Protein AF-A0A819AJY4-F1 (afdb_monomer)

Solvent-accessible surface area (backbone atoms only — not comparable to full-atom values): 5032 Å² total; per-residue (Å²): 136,84,93,73,85,83,80,80,70,85,85,64,84,87,51,93,90,54,55,53,82,71,27,48,76,51,68,56,78,76,36,89,45,36,77,47,67,40,84,92,75,73,39,52,30,25,31,82,91,40,82,89,50,41,87,38,68,69,61,37,51,49,38,53,42,11,54,52,16,33,53,52,51,52,56,58,61,74,77,109

pLDDT: mean 88.34, std 11.84, range [50.09, 97.5]

Organism: NCBI:txid433720

Foldseek 3Di:
DDPDDDDCPPPDDDDPQAQDDPLLPDPLCPDPQFPDQDPVPRFTWGPPPPVVTDDDPVSRVSNVSNVRNNVRVVVVVVVD

Nearest PDB structures (foldseek):
  6i01-assembly1_A  TM=9.481E-01  e=1.264E-03  Homo sapiens
  6i02-assembly1_A  TM=9.500E-01  e=1.351E-03  Homo sapiens
  6i02-assembly1_B  TM=9.502E-01  e=3.005E-03  Homo sapiens
  4pw2-assembly1_A-2  TM=9.448E-01  e=3.434E-03  Danio rerio
  6hzz-assembly1_B  TM=9.439E-01  e=4.482E-03  Homo sapiens

Radius of gyration: 15.04 Å; Cα contacts (8 Å, |Δi|>4): 82; chains: 1; bounding box: 38×32×38 Å

Sequence (80 aa):
MSFSSIKLYLILKYNSRESYLNFAYFNVEQRNRVLYIDFLYDIPVSSQWRPHGHLYPIQIAQYGLSHWSRLEQNSKNQQN

Secondary structure (DSSP, 8-state):
----------SS---TTS--TTGGG--STTSTTEEEEETTTTEEEE-SS-TT-EE-HHHHHHHHHHHHHHHHHHHHHT--

Mean predicted aligned error: 5.73 Å

InterPro domains:
  IPR039721 D-glucuronyl C5-epimerase [PTHR13174] (13-76)

Structure (mmCIF, N/CA/C/O backbone):
data_AF-A0A819AJY4-F1
#
_entry.id   AF-A0A819AJY4-F1
#
loop_
_atom_site.group_PDB
_atom_site.id
_atom_site.type_symbol
_atom_site.label_atom_id
_atom_site.label_alt_id
_atom_site.label_comp_id
_atom_site.label_asym_id
_atom_site.label_entity_id
_atom_site.label_seq_id
_atom_site.pdbx_PDB_ins_code
_atom_site.Cartn_x
_atom_site.Cartn_y
_atom_site.Cartn_z
_atom_site.occupancy
_atom_site.B_iso_or_equiv
_atom_site.auth_seq_id
_atom_site.auth_comp_id
_atom_site.auth_asym_id
_atom_site.auth_atom_id
_atom_site.pdbx_PDB_model_num
ATOM 1 N N . MET A 1 1 ? 15.388 22.240 11.881 1.00 50.91 1 MET A N 1
ATOM 2 C CA . MET A 1 1 ? 14.117 22.013 11.154 1.00 50.91 1 MET A CA 1
ATOM 3 C C . MET A 1 1 ? 13.713 20.563 11.366 1.00 50.91 1 MET A C 1
ATOM 5 O O . MET A 1 1 ? 14.551 19.698 11.151 1.00 50.91 1 MET A O 1
ATOM 9 N N . SER A 1 2 ? 12.498 20.299 11.857 1.00 75.12 2 SER A N 1
ATOM 10 C CA . SER A 1 2 ? 11.958 18.932 11.945 1.00 75.12 2 SER A CA 1
ATOM 11 C C . SER A 1 2 ? 11.177 18.625 10.668 1.00 75.12 2 SER A C 1
ATOM 13 O O . SER A 1 2 ? 10.366 19.445 10.246 1.00 75.12 2 SER A O 1
ATOM 15 N N . PHE A 1 3 ? 11.429 17.468 10.055 1.00 79.25 3 PHE A N 1
ATOM 16 C CA . PHE A 1 3 ? 10.804 17.040 8.795 1.00 79.25 3 PHE A CA 1
ATOM 17 C C . PHE A 1 3 ? 9.646 16.052 9.003 1.00 79.25 3 PHE A C 1
ATOM 19 O O . PHE A 1 3 ? 9.117 15.500 8.041 1.00 79.25 3 PHE A O 1
ATOM 26 N N . SER A 1 4 ? 9.263 15.760 10.249 1.00 77.31 4 SER A N 1
ATOM 27 C CA . SER A 1 4 ? 8.226 14.769 10.547 1.00 77.31 4 SER A CA 1
ATOM 28 C C . SER A 1 4 ? 7.390 15.171 11.753 1.00 77.31 4 SER A C 1
ATOM 30 O O . SER A 1 4 ? 7.913 15.618 12.775 1.00 77.31 4 SER A O 1
ATOM 32 N N . SER A 1 5 ? 6.077 14.992 11.627 1.00 78.44 5 SER A N 1
ATOM 33 C CA . SER A 1 5 ? 5.124 15.215 12.710 1.00 78.44 5 SER A CA 1
ATOM 34 C C . SER A 1 5 ? 4.912 13.922 13.487 1.00 78.44 5 SER A C 1
ATOM 36 O O . SER A 1 5 ? 4.596 12.880 12.912 1.00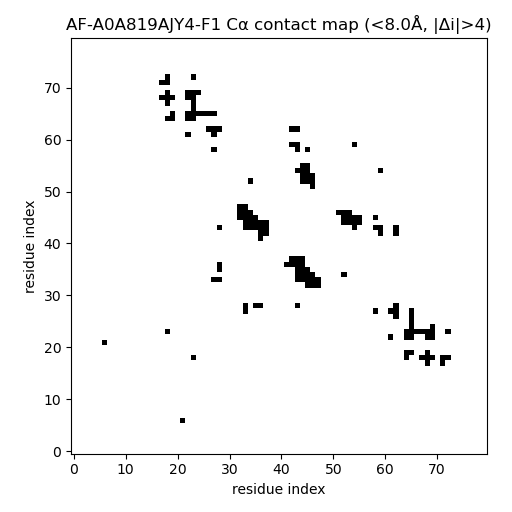 78.44 5 SER A O 1
ATOM 38 N N . ILE A 1 6 ? 5.054 13.994 14.808 1.00 79.25 6 ILE A N 1
ATOM 39 C CA . ILE A 1 6 ? 4.669 12.899 15.695 1.00 79.25 6 ILE A CA 1
ATOM 40 C C . ILE A 1 6 ? 3.159 12.978 15.878 1.00 79.25 6 ILE A C 1
ATOM 42 O O . ILE A 1 6 ? 2.638 13.978 16.369 1.00 79.25 6 ILE A O 1
ATOM 46 N N . LYS A 1 7 ? 2.450 11.909 15.518 1.00 69.19 7 LYS A N 1
ATOM 47 C CA . LYS A 1 7 ? 1.063 11.740 15.944 1.00 69.19 7 LYS A CA 1
ATOM 48 C C . LYS A 1 7 ? 1.092 11.064 17.309 1.00 69.19 7 LYS A C 1
ATOM 50 O O . LYS A 1 7 ? 1.388 9.876 17.408 1.00 69.19 7 LYS A O 1
ATOM 55 N N . LEU A 1 8 ? 0.872 11.850 18.362 1.00 62.25 8 LEU A N 1
ATOM 56 C CA . LEU A 1 8 ? 0.755 11.336 19.721 1.00 62.25 8 LEU A CA 1
ATOM 57 C C . LEU A 1 8 ? -0.484 10.431 19.801 1.00 62.25 8 LEU A C 1
ATOM 59 O O . LEU A 1 8 ? -1.605 10.915 19.906 1.00 62.25 8 LEU A O 1
ATOM 63 N N . TYR A 1 9 ? -0.289 9.114 19.804 1.00 62.09 9 TYR A N 1
ATOM 64 C CA . TYR A 1 9 ? -1.325 8.132 20.163 1.00 62.09 9 TYR A CA 1
ATOM 65 C C . TYR A 1 9 ? -1.477 8.010 21.685 1.00 62.09 9 TYR A C 1
ATOM 67 O O . TYR A 1 9 ? -1.720 6.932 22.215 1.00 62.09 9 TYR A O 1
ATOM 75 N N . LEU A 1 10 ? -1.256 9.101 22.416 1.00 53.44 10 LEU A N 1
ATOM 76 C CA . LEU A 1 10 ? -0.870 9.033 23.824 1.00 53.44 10 LEU A CA 1
ATOM 77 C C . LEU A 1 10 ? -2.029 8.775 24.803 1.00 53.44 10 LEU A C 1
ATOM 79 O O . LEU A 1 10 ? -1.815 8.876 26.003 1.00 53.44 10 LEU A O 1
ATOM 83 N N . ILE A 1 11 ? -3.242 8.443 24.342 1.00 59.19 11 ILE A N 1
ATOM 84 C CA . ILE A 1 11 ? -4.401 8.291 25.248 1.00 59.19 11 ILE A CA 1
ATOM 85 C C . ILE A 1 11 ? -5.308 7.084 24.920 1.00 59.19 11 ILE A C 1
ATOM 87 O O . ILE A 1 11 ? -6.065 6.648 25.783 1.00 59.19 11 ILE A O 1
ATOM 91 N N . LEU A 1 12 ? -5.221 6.467 23.734 1.00 70.56 12 LEU A N 1
ATOM 92 C CA . LEU A 1 12 ? -6.118 5.362 23.355 1.00 70.56 12 LEU A CA 1
ATOM 93 C C . LEU A 1 12 ? -5.385 4.017 23.302 1.00 70.56 12 LEU A C 1
ATOM 95 O O . LEU A 1 12 ? -4.314 3.894 22.710 1.00 70.56 12 LEU A O 1
ATOM 99 N N . LYS A 1 13 ? -5.985 2.992 23.917 1.00 83.69 13 LYS A N 1
ATOM 100 C CA . LYS A 1 13 ? -5.489 1.611 23.879 1.00 83.69 13 LYS A CA 1
ATOM 101 C C . LYS A 1 13 ? -5.562 1.085 22.442 1.00 83.69 13 LYS A C 1
ATOM 103 O O . LYS A 1 13 ? -6.634 1.085 21.847 1.00 83.69 13 LYS A O 1
ATOM 108 N N . TYR A 1 14 ? -4.435 0.622 21.901 1.00 85.81 14 TYR A N 1
ATOM 109 C CA . TYR A 1 14 ? -4.387 0.038 20.559 1.00 85.81 14 TYR A CA 1
ATOM 110 C C . TYR A 1 14 ? -5.231 -1.242 20.473 1.00 85.81 14 TYR A C 1
ATOM 112 O O . TYR A 1 14 ? -5.169 -2.099 21.360 1.00 85.81 14 TYR A O 1
ATOM 120 N N . ASN A 1 15 ? -5.982 -1.381 19.381 1.00 87.94 15 ASN A N 1
ATOM 121 C CA . ASN A 1 15 ? -6.793 -2.550 19.070 1.00 87.94 15 ASN A CA 1
ATOM 122 C C . ASN A 1 15 ? -6.368 -3.128 17.717 1.00 87.94 15 ASN A C 1
ATOM 124 O O . ASN A 1 15 ? -6.390 -2.437 16.704 1.00 87.94 15 ASN A O 1
ATOM 128 N N . SER A 1 16 ? -6.028 -4.418 17.692 1.00 89.38 16 SER A N 1
ATOM 129 C CA . SER A 1 16 ? -5.598 -5.132 16.479 1.00 89.38 16 SER A CA 1
ATOM 130 C C . SER A 1 16 ? -6.640 -5.184 15.353 1.00 89.38 16 SER A C 1
ATOM 132 O O . SER A 1 16 ? -6.282 -5.479 14.219 1.00 89.38 16 SER A O 1
ATOM 134 N N . ARG A 1 17 ? -7.924 -4.947 15.661 1.00 88.69 17 ARG A N 1
ATOM 135 C CA . ARG A 1 17 ? -9.019 -4.960 14.675 1.00 88.69 17 ARG A CA 1
ATOM 136 C C . ARG A 1 17 ? -9.256 -3.599 14.018 1.00 88.69 17 ARG A C 1
ATOM 138 O O . ARG A 1 17 ? -9.967 -3.530 13.022 1.00 88.69 17 ARG A O 1
ATOM 145 N N . GLU A 1 18 ? -8.688 -2.544 14.588 1.00 89.06 18 GLU A N 1
ATOM 146 C CA . GLU A 1 18 ? -8.835 -1.171 14.114 1.00 89.06 18 GLU A CA 1
ATOM 147 C C . GLU A 1 18 ? -7.630 -0.764 13.252 1.00 89.06 18 GLU A C 1
ATOM 149 O O . GLU A 1 18 ? -6.749 -1.566 12.926 1.00 89.06 18 GLU A O 1
ATOM 154 N N . SER A 1 19 ? -7.602 0.507 12.869 1.00 90.06 19 SER A N 1
ATOM 155 C CA . SER A 1 19 ? -6.598 1.125 12.019 1.00 90.06 19 SER A CA 1
ATOM 156 C C . SER A 1 19 ? -5.205 0.862 12.561 1.00 90.06 19 SER A C 1
ATOM 158 O O . SER A 1 19 ? -4.905 1.051 13.744 1.00 90.06 19 SER A O 1
ATOM 160 N N . TYR A 1 20 ? -4.315 0.461 11.662 1.00 91.31 20 TYR A N 1
ATOM 161 C CA . TYR A 1 20 ? -2.948 0.147 12.019 1.00 91.31 20 TYR A CA 1
ATOM 162 C C . TYR A 1 20 ? -2.143 1.437 12.192 1.00 91.31 20 TYR A C 1
ATOM 164 O O . TYR A 1 20 ? -1.648 2.023 11.227 1.00 91.31 20 TYR A O 1
ATOM 172 N N . LEU A 1 21 ? -2.004 1.893 13.439 1.00 90.44 21 LEU A N 1
ATOM 173 C CA . LEU A 1 21 ? -1.253 3.102 13.788 1.00 90.44 21 LEU A CA 1
ATOM 174 C C . LEU A 1 21 ? -1.696 4.300 12.916 1.00 90.44 21 LEU A C 1
ATOM 176 O O . LEU A 1 21 ? -2.869 4.655 12.884 1.00 90.44 21 LEU A O 1
ATOM 180 N N . ASN A 1 22 ? -0.761 4.929 12.193 1.00 88.50 22 ASN A N 1
ATOM 181 C CA . ASN A 1 22 ? -0.995 6.052 11.278 1.00 88.50 22 ASN A CA 1
ATOM 182 C C . ASN A 1 22 ? -1.140 5.647 9.802 1.00 88.50 22 ASN A C 1
ATOM 184 O O . ASN A 1 22 ? -1.079 6.520 8.935 1.00 88.50 22 ASN A O 1
ATOM 188 N N . PHE A 1 23 ? -1.331 4.365 9.486 1.00 92.31 23 PHE A N 1
ATOM 189 C CA . PHE A 1 23 ? -1.245 3.892 8.101 1.00 92.31 23 PHE A CA 1
ATOM 190 C C . PHE A 1 23 ? -2.373 4.390 7.200 1.00 92.31 23 PHE A C 1
ATOM 192 O O . PHE A 1 23 ? -2.188 4.422 5.989 1.00 92.31 23 PHE A O 1
ATOM 199 N N . ALA A 1 24 ? -3.491 4.858 7.758 1.00 91.06 24 ALA A N 1
ATOM 200 C CA . ALA A 1 24 ? -4.558 5.478 6.971 1.00 91.06 24 ALA A CA 1
ATOM 201 C C . ALA A 1 24 ? -4.090 6.700 6.153 1.00 91.06 24 ALA A C 1
ATOM 203 O O . ALA A 1 24 ? -4.696 7.033 5.139 1.00 91.06 24 ALA A O 1
ATOM 204 N N . TYR A 1 25 ? -2.998 7.351 6.573 1.00 90.44 25 TYR A N 1
ATOM 205 C CA . TYR A 1 25 ? -2.419 8.515 5.893 1.00 90.44 25 TYR A CA 1
ATOM 206 C C . TYR A 1 25 ? -1.264 8.154 4.952 1.00 90.44 25 TYR A C 1
ATOM 208 O O . TYR A 1 25 ? -0.687 9.037 4.318 1.00 90.44 25 TYR A O 1
ATOM 216 N N . PHE A 1 26 ? -0.872 6.881 4.879 1.00 92.12 26 PHE A N 1
ATOM 217 C CA . PHE A 1 26 ? 0.207 6.448 4.002 1.00 92.12 26 PHE A CA 1
ATOM 218 C C . PHE A 1 26 ? -0.340 6.049 2.637 1.00 92.12 26 PHE A C 1
ATOM 220 O O . PHE A 1 26 ? -1.147 5.136 2.531 1.00 92.12 26 PHE A O 1
ATOM 227 N N . ASN A 1 27 ? 0.164 6.699 1.590 1.00 94.00 27 ASN A N 1
ATOM 228 C CA . ASN A 1 27 ? -0.019 6.266 0.206 1.00 94.00 27 ASN A CA 1
ATOM 229 C C . ASN A 1 27 ? 1.215 5.446 -0.173 1.00 94.00 27 ASN A C 1
ATOM 231 O O . ASN A 1 27 ? 2.292 5.995 -0.432 1.00 94.00 27 ASN A O 1
ATOM 235 N N . VAL A 1 28 ? 1.108 4.122 -0.075 1.00 94.56 28 VAL A N 1
ATOM 236 C CA . VAL A 1 28 ? 2.250 3.218 -0.269 1.00 94.56 28 VAL A CA 1
ATOM 237 C C . VAL A 1 28 ? 2.580 3.094 -1.753 1.00 94.56 28 VAL A C 1
ATOM 239 O O . VAL A 1 28 ? 3.751 3.134 -2.118 1.00 94.56 28 VAL A O 1
ATOM 242 N N . GLU A 1 29 ? 1.552 3.027 -2.587 1.00 93.06 29 GLU A N 1
ATOM 243 C CA . GLU A 1 29 ? 1.572 2.965 -4.046 1.00 93.06 29 GLU A CA 1
ATOM 244 C C . GLU A 1 29 ? 2.209 4.189 -4.712 1.00 93.06 29 GLU A C 1
ATOM 246 O O . GLU A 1 29 ? 2.798 4.066 -5.777 1.00 93.06 29 GLU A O 1
ATOM 251 N N . GLN A 1 30 ? 2.169 5.359 -4.067 1.00 95.56 30 GLN A N 1
ATOM 252 C CA . GLN A 1 30 ? 2.764 6.594 -4.599 1.00 95.56 30 GLN A CA 1
ATOM 253 C C . GLN A 1 30 ? 4.267 6.726 -4.317 1.00 95.56 30 GLN A C 1
ATOM 255 O O . GLN A 1 30 ? 4.896 7.717 -4.691 1.00 95.56 30 GLN A O 1
ATOM 260 N N . ARG A 1 31 ? 4.873 5.766 -3.613 1.00 95.12 31 ARG A N 1
ATOM 261 C CA . ARG A 1 31 ? 6.304 5.832 -3.307 1.00 95.12 31 ARG A CA 1
ATOM 262 C C . ARG A 1 31 ? 7.105 5.512 -4.565 1.00 95.12 31 ARG A C 1
ATOM 2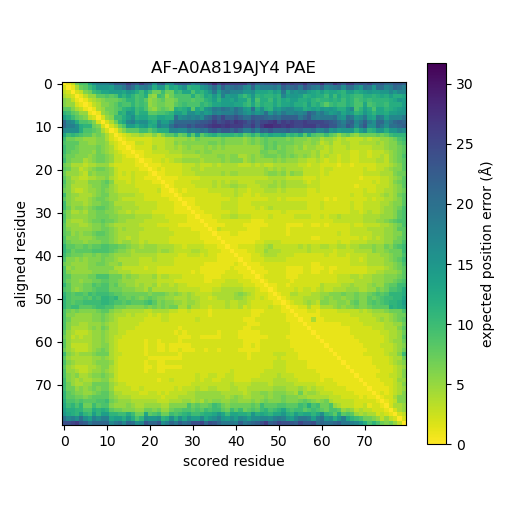64 O O . ARG A 1 31 ? 6.851 4.516 -5.221 1.00 95.12 31 ARG A O 1
ATOM 271 N N . ASN A 1 32 ? 8.159 6.284 -4.812 1.00 95.38 32 ASN A N 1
ATOM 272 C CA . ASN A 1 32 ? 9.089 6.121 -5.941 1.00 95.38 32 ASN A CA 1
ATOM 273 C C . ASN A 1 32 ? 9.665 4.702 -6.137 1.00 95.38 32 ASN A C 1
ATOM 275 O O . ASN A 1 32 ? 10.061 4.334 -7.236 1.00 95.38 32 ASN A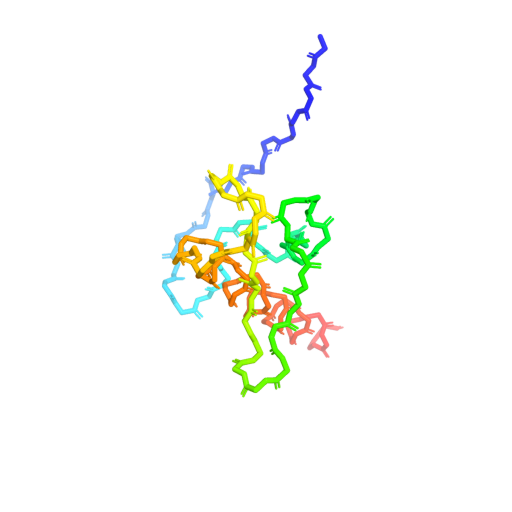 O 1
ATOM 279 N N . ARG A 1 33 ? 9.753 3.921 -5.060 1.00 95.75 33 ARG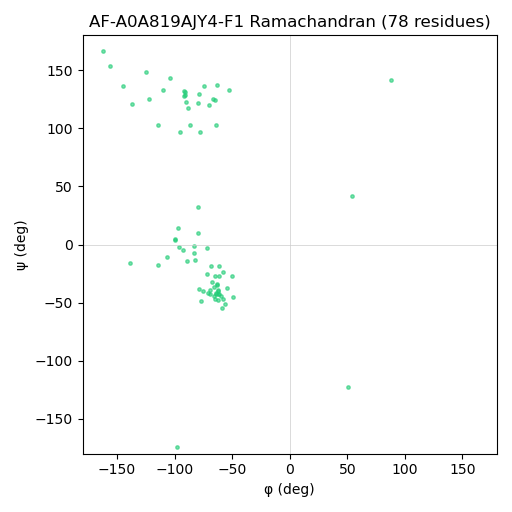 A N 1
ATOM 280 C CA . ARG A 1 33 ? 10.235 2.534 -5.057 1.00 95.75 33 ARG A CA 1
ATOM 281 C C . ARG A 1 33 ? 9.177 1.501 -5.445 1.00 95.75 33 ARG A C 1
ATOM 283 O O . ARG A 1 33 ? 9.506 0.323 -5.534 1.00 95.75 33 ARG A O 1
ATOM 290 N N . VAL A 1 34 ? 7.917 1.901 -5.602 1.00 96.56 34 VAL A N 1
ATOM 291 C CA . VAL A 1 34 ? 6.872 1.054 -6.183 1.00 96.56 34 VAL A CA 1
ATOM 292 C C . VAL A 1 34 ? 6.911 1.272 -7.685 1.00 96.56 34 VAL A C 1
ATOM 294 O O . VAL A 1 34 ? 6.720 2.391 -8.147 1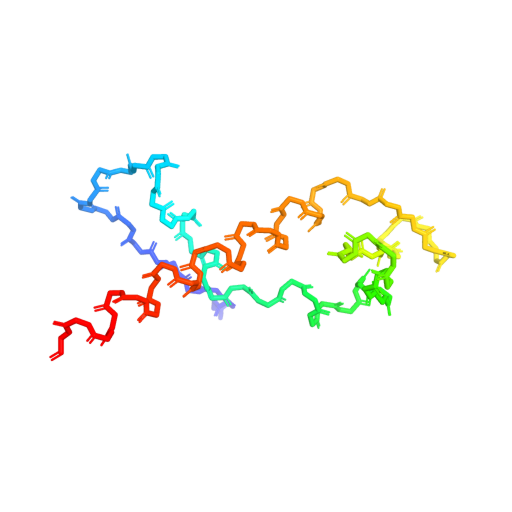.00 96.56 34 VAL A O 1
ATOM 297 N N . LEU A 1 35 ? 7.205 0.217 -8.439 1.00 95.94 35 LEU A N 1
ATOM 298 C CA . L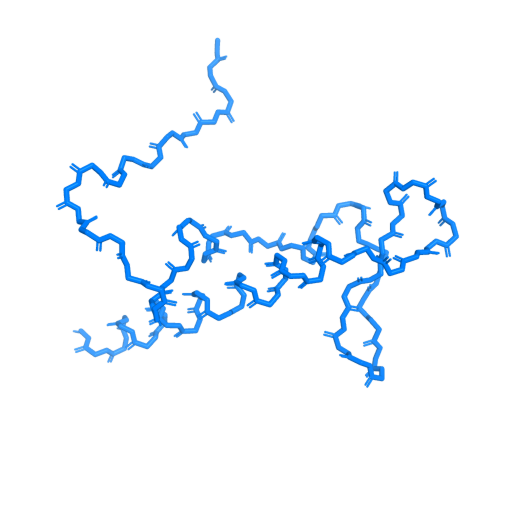EU A 1 35 ? 7.269 0.305 -9.897 1.00 95.94 35 LEU A CA 1
ATOM 299 C C . LEU A 1 35 ? 5.868 0.318 -10.507 1.00 95.94 35 LEU A C 1
ATOM 301 O O . LEU A 1 35 ? 5.562 1.147 -11.355 1.00 95.94 35 LEU A O 1
ATOM 305 N N . TYR A 1 36 ? 5.036 -0.624 -10.075 1.00 95.00 36 TYR A N 1
ATOM 306 C CA . TYR A 1 36 ? 3.658 -0.797 -10.513 1.00 95.00 36 TYR A CA 1
ATOM 307 C C . TYR A 1 36 ? 2.908 -1.670 -9.503 1.00 95.00 36 TYR A C 1
ATOM 309 O O . TYR A 1 36 ? 3.515 -2.314 -8.637 1.00 95.00 36 TYR A O 1
ATOM 317 N N . ILE A 1 37 ? 1.583 -1.680 -9.623 1.00 97.00 37 ILE A N 1
ATOM 318 C CA . ILE A 1 37 ? 0.719 -2.662 -8.970 1.00 97.00 37 ILE A CA 1
ATOM 319 C C . ILE A 1 37 ? 0.520 -3.809 -9.955 1.00 97.00 37 ILE A C 1
ATOM 321 O O . ILE A 1 37 ? 0.201 -3.580 -11.122 1.00 97.00 37 ILE A O 1
ATOM 325 N N . ASP A 1 38 ? 0.782 -5.029 -9.507 1.00 96.44 38 ASP A N 1
ATOM 326 C CA . ASP A 1 38 ? 0.563 -6.220 -10.313 1.00 96.44 38 ASP A CA 1
ATOM 327 C C . ASP A 1 38 ? -0.937 -6.405 -10.566 1.00 96.44 38 ASP A C 1
ATOM 329 O O . ASP A 1 38 ? -1.721 -6.452 -9.623 1.00 96.44 38 ASP A O 1
ATOM 333 N N . PHE A 1 39 ? -1.339 -6.508 -11.831 1.00 94.69 39 PHE A N 1
ATOM 334 C CA . PHE A 1 39 ? -2.753 -6.601 -12.202 1.00 94.69 39 PHE A CA 1
ATOM 335 C C . PHE A 1 39 ? -3.413 -7.914 -11.754 1.00 94.69 39 PHE A C 1
ATOM 337 O O . PHE A 1 39 ? -4.607 -7.930 -11.470 1.00 94.69 39 PHE A O 1
ATOM 344 N N . LEU A 1 40 ? -2.663 -9.019 -11.712 1.00 96.50 40 LEU A N 1
ATOM 345 C CA . LEU A 1 40 ? -3.216 -10.335 -11.384 1.00 96.50 40 LEU A CA 1
ATOM 346 C C . LEU A 1 40 ? -3.421 -10.495 -9.879 1.00 96.50 40 LEU A C 1
ATOM 348 O O . LEU A 1 40 ? -4.399 -11.107 -9.454 1.00 96.50 40 LEU A O 1
ATOM 352 N N . TYR A 1 41 ? -2.491 -9.968 -9.084 1.00 95.25 41 TYR A N 1
ATOM 353 C CA . TYR A 1 41 ? -2.475 -10.158 -7.634 1.00 95.25 41 TYR A CA 1
ATOM 354 C C . TYR A 1 41 ? -2.890 -8.918 -6.835 1.00 95.25 41 TYR A C 1
ATOM 356 O O . TYR A 1 41 ? -3.077 -9.033 -5.628 1.00 95.25 41 TYR A O 1
ATOM 364 N N . ASP A 1 42 ? -3.012 -7.755 -7.478 1.00 96.12 42 ASP A N 1
ATOM 365 C CA . ASP A 1 42 ? -3.303 -6.457 -6.852 1.00 96.12 42 ASP A CA 1
ATOM 366 C C . ASP A 1 42 ? -2.321 -6.106 -5.714 1.00 96.12 42 ASP A C 1
ATOM 368 O O . ASP A 1 42 ? -2.682 -5.643 -4.632 1.00 96.12 42 ASP A O 1
ATOM 372 N N . ILE A 1 43 ? -1.030 -6.378 -5.945 1.00 96.62 43 ILE A N 1
ATOM 373 C CA . ILE A 1 43 ? 0.051 -6.131 -4.978 1.00 96.62 43 ILE A CA 1
ATOM 374 C C . ILE A 1 43 ? 1.158 -5.255 -5.572 1.00 96.62 43 ILE A C 1
ATOM 376 O O . ILE A 1 43 ? 1.456 -5.338 -6.764 1.00 96.62 43 ILE A O 1
ATOM 380 N N . PRO A 1 44 ? 1.840 -4.435 -4.753 1.00 97.50 44 PRO A N 1
ATOM 381 C CA . PRO A 1 44 ? 2.880 -3.544 -5.245 1.00 97.50 44 PRO A CA 1
ATOM 382 C C . PRO A 1 44 ? 4.205 -4.279 -5.496 1.00 97.50 44 PRO A C 1
ATOM 384 O O . PRO A 1 44 ? 4.757 -4.925 -4.598 1.00 97.50 44 PRO A O 1
ATOM 387 N N . VAL A 1 45 ? 4.787 -4.085 -6.680 1.00 97.00 45 VAL A N 1
ATOM 388 C CA . VAL A 1 45 ? 6.133 -4.570 -7.026 1.00 97.00 45 VAL A CA 1
ATOM 389 C C . VAL A 1 45 ? 7.173 -3.501 -6.687 1.00 97.00 45 VAL A C 1
ATOM 391 O O . VAL A 1 45 ? 7.010 -2.324 -7.013 1.00 97.00 45 VAL A O 1
ATOM 394 N N . SER A 1 46 ? 8.248 -3.889 -5.994 1.00 97.19 46 SER A N 1
ATOM 395 C CA . SER A 1 46 ? 9.256 -2.960 -5.471 1.00 97.19 46 SER A CA 1
ATOM 396 C C . SER A 1 46 ? 10.550 -2.961 -6.278 1.00 97.19 46 SER A C 1
ATOM 398 O O . SER A 1 46 ? 11.033 -4.019 -6.673 1.00 97.19 46 SER A O 1
ATOM 400 N N . SER A 1 47 ? 11.177 -1.795 -6.434 1.00 96.56 47 SER A N 1
ATOM 401 C CA . SER A 1 47 ? 12.543 -1.636 -6.954 1.00 96.56 47 SER A CA 1
ATOM 402 C C . SER A 1 47 ? 13.603 -1.425 -5.867 1.00 96.56 47 SER A C 1
ATOM 404 O O . SER A 1 47 ? 14.776 -1.255 -6.189 1.00 96.56 47 SER A O 1
ATOM 406 N N . GLN A 1 48 ? 13.226 -1.479 -4.580 1.00 93.44 48 GLN A N 1
ATOM 407 C CA . GLN A 1 48 ? 14.063 -1.072 -3.438 1.00 93.44 48 GLN A CA 1
ATOM 408 C C . GLN A 1 48 ? 15.489 -1.659 -3.440 1.00 93.44 48 GLN A C 1
ATOM 410 O O . GLN A 1 48 ? 16.443 -0.938 -3.158 1.00 93.44 48 GLN A O 1
ATOM 415 N N . TRP A 1 49 ? 15.639 -2.957 -3.717 1.00 91.81 49 TRP A N 1
ATOM 416 C CA . TRP A 1 49 ? 16.939 -3.649 -3.746 1.00 91.81 49 TRP A CA 1
ATOM 417 C C . TRP A 1 49 ? 17.341 -4.158 -5.129 1.00 91.81 49 TRP A C 1
ATOM 419 O O . TRP A 1 49 ? 18.503 -4.487 -5.352 1.00 91.81 49 TRP A O 1
ATOM 429 N N . ARG A 1 50 ? 16.382 -4.270 -6.054 1.00 92.56 50 ARG A N 1
ATOM 430 C CA . ARG A 1 50 ? 16.608 -4.754 -7.417 1.00 92.56 50 ARG A CA 1
ATOM 431 C C . ARG A 1 50 ? 15.831 -3.872 -8.385 1.00 92.56 50 ARG A C 1
ATOM 433 O O . ARG A 1 50 ? 14.604 -3.843 -8.283 1.00 92.56 50 ARG A O 1
ATOM 440 N N . PRO A 1 51 ? 16.497 -3.218 -9.350 1.00 92.31 51 PRO A N 1
ATOM 441 C CA . PRO A 1 51 ? 15.831 -2.289 -10.261 1.00 92.31 51 PRO A CA 1
ATOM 442 C C . PRO A 1 51 ? 14.800 -2.979 -11.164 1.00 92.31 51 PRO A C 1
ATOM 444 O O . PRO A 1 51 ? 13.816 -2.360 -11.541 1.00 92.31 51 PRO A O 1
ATOM 447 N N . HIS A 1 52 ? 14.980 -4.274 -11.444 1.00 92.38 52 HIS A N 1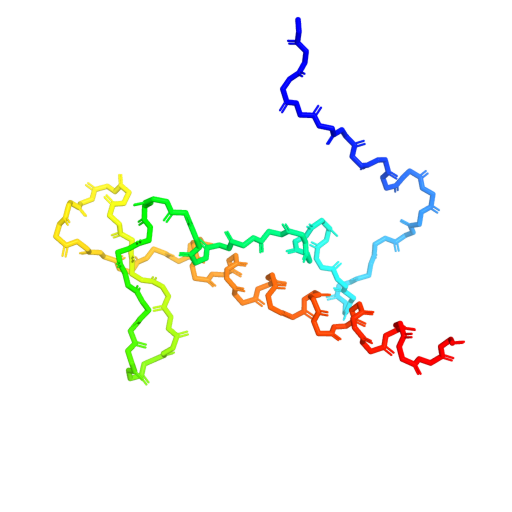
ATOM 448 C CA . HIS A 1 52 ? 14.076 -5.079 -12.274 1.00 92.38 52 HIS A CA 1
ATOM 449 C C . HIS A 1 52 ? 12.724 -5.405 -11.616 1.00 92.38 52 HIS A C 1
ATOM 451 O O . HIS A 1 52 ? 11.881 -6.035 -12.245 1.00 92.38 52 HIS A O 1
ATOM 457 N N . GLY A 1 53 ? 12.505 -4.993 -10.366 1.00 94.50 53 GLY A N 1
ATOM 458 C CA . GLY A 1 53 ? 11.293 -5.329 -9.631 1.00 94.50 53 GLY A CA 1
ATOM 459 C C . GLY A 1 53 ? 11.411 -6.652 -8.878 1.00 94.50 53 GLY A C 1
ATOM 460 O O . GLY A 1 53 ? 12.035 -7.611 -9.328 1.00 94.50 53 GLY A O 1
ATOM 461 N N . HIS A 1 54 ? 10.846 -6.692 -7.678 1.00 95.19 54 HIS A N 1
ATOM 462 C CA . HIS A 1 54 ? 10.695 -7.898 -6.871 1.00 95.19 54 HIS A CA 1
ATOM 463 C C . HIS A 1 54 ? 9.536 -7.721 -5.890 1.00 95.19 54 HIS A C 1
ATOM 465 O O . HIS A 1 54 ? 9.200 -6.602 -5.487 1.00 95.19 54 HIS A O 1
ATOM 471 N N . LEU A 1 55 ? 8.935 -8.839 -5.487 1.00 96.12 55 LEU A N 1
ATOM 472 C CA . LEU A 1 55 ? 7.952 -8.843 -4.413 1.00 96.12 55 LEU A CA 1
ATOM 473 C C . LEU A 1 55 ? 8.668 -8.556 -3.098 1.00 96.12 55 LEU A C 1
ATOM 475 O O . LEU A 1 55 ? 9.571 -9.290 -2.693 1.00 96.12 55 LEU A O 1
ATOM 479 N N . TYR A 1 56 ? 8.267 -7.471 -2.443 1.00 96.62 56 TYR A N 1
ATOM 480 C CA . TYR A 1 56 ? 8.832 -7.066 -1.167 1.00 96.62 56 TYR A CA 1
ATOM 481 C C . TYR A 1 56 ? 7.756 -7.175 -0.079 1.00 96.62 56 TYR A C 1
ATOM 483 O O . TYR A 1 56 ? 6.890 -6.299 0.005 1.00 96.62 56 TYR A O 1
ATOM 491 N N . PRO A 1 57 ? 7.789 -8.229 0.764 1.00 96.56 57 PRO A N 1
ATOM 492 C CA . PRO A 1 57 ? 6.703 -8.544 1.696 1.00 96.56 57 PRO A CA 1
ATOM 493 C C . PRO A 1 57 ? 6.311 -7.387 2.617 1.00 96.56 57 PRO A C 1
ATOM 495 O O . PRO A 1 57 ? 5.131 -7.162 2.866 1.00 96.56 57 PRO A O 1
ATOM 498 N N . ILE A 1 58 ? 7.289 -6.599 3.072 1.00 96.69 58 ILE A N 1
ATOM 499 C CA . ILE A 1 58 ? 7.039 -5.441 3.938 1.00 96.69 58 ILE A CA 1
ATOM 500 C C . ILE A 1 58 ? 6.2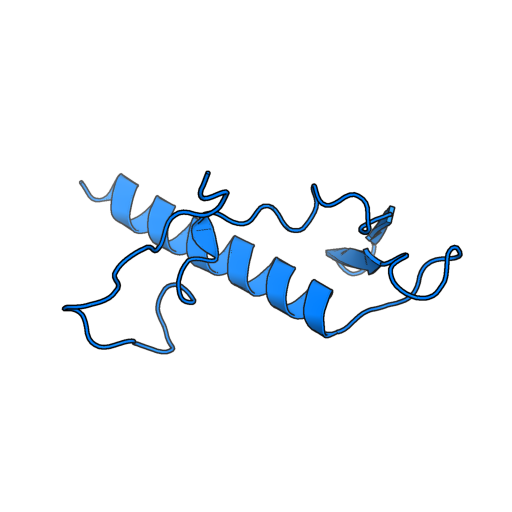12 -4.378 3.204 1.00 96.69 58 ILE A C 1
ATOM 502 O O . ILE A 1 58 ? 5.284 -3.819 3.780 1.00 96.69 58 ILE A O 1
ATOM 506 N N . GLN A 1 59 ? 6.514 -4.099 1.935 1.00 96.38 59 GLN A N 1
ATOM 507 C CA . GLN A 1 59 ? 5.762 -3.126 1.140 1.00 96.38 59 GLN A CA 1
ATOM 508 C C . GLN A 1 59 ? 4.351 -3.623 0.824 1.00 96.38 59 GLN A C 1
ATOM 510 O O . GLN A 1 59 ? 3.412 -2.837 0.907 1.00 96.38 59 GLN A O 1
ATOM 515 N N . ILE A 1 60 ? 4.199 -4.916 0.535 1.00 97.31 60 ILE A N 1
ATOM 516 C CA . ILE A 1 60 ? 2.892 -5.546 0.305 1.00 97.31 60 ILE A CA 1
ATOM 517 C C . ILE A 1 60 ? 2.024 -5.447 1.568 1.00 97.31 60 ILE A C 1
ATOM 519 O O . ILE A 1 60 ? 0.889 -4.980 1.506 1.00 97.31 60 ILE A O 1
ATOM 523 N N . ALA A 1 61 ? 2.577 -5.786 2.737 1.00 97.31 61 ALA A N 1
ATOM 524 C CA . ALA A 1 61 ? 1.866 -5.664 4.008 1.00 97.31 61 ALA A CA 1
ATOM 525 C C . ALA A 1 61 ? 1.488 -4.206 4.320 1.00 97.31 61 ALA A C 1
ATOM 527 O O . ALA A 1 61 ? 0.366 -3.929 4.737 1.00 97.31 61 ALA A O 1
ATOM 528 N N . GLN A 1 62 ? 2.400 -3.256 4.082 1.00 96.94 62 GLN A N 1
ATOM 529 C CA . GLN A 1 62 ? 2.121 -1.832 4.284 1.00 96.94 62 GLN A CA 1
ATOM 530 C C . GLN A 1 62 ? 1.002 -1.324 3.373 1.00 96.94 62 GLN A C 1
ATOM 532 O O . GLN A 1 62 ? 0.166 -0.547 3.832 1.00 96.94 62 GLN A O 1
ATOM 537 N N . TYR A 1 63 ? 0.978 -1.768 2.115 1.00 97.38 63 TYR A N 1
ATOM 538 C CA . TYR A 1 63 ? -0.073 -1.434 1.160 1.00 97.38 63 TYR A CA 1
ATOM 539 C C . TYR A 1 63 ? -1.439 -1.895 1.679 1.00 97.38 63 TYR A C 1
ATOM 541 O O . TYR A 1 63 ? -2.304 -1.053 1.924 1.00 97.38 63 TYR A O 1
ATOM 549 N N . GLY A 1 64 ? -1.587 -3.179 2.019 1.00 96.31 64 GLY A N 1
ATOM 550 C CA . GLY A 1 64 ? -2.838 -3.710 2.573 1.00 96.31 64 GLY A CA 1
ATOM 551 C C . GLY A 1 64 ? -3.287 -3.008 3.862 1.00 96.31 64 GLY A C 1
ATOM 552 O O . GLY A 1 64 ? -4.435 -2.578 3.971 1.00 96.31 64 GLY A O 1
ATOM 553 N N . LEU A 1 65 ? -2.372 -2.808 4.819 1.00 96.19 65 LEU A N 1
ATOM 554 C CA . LEU A 1 65 ? -2.679 -2.132 6.088 1.00 96.19 65 LEU A CA 1
ATOM 555 C C . LEU A 1 65 ? -3.107 -0.670 5.892 1.00 96.19 65 LEU A C 1
ATOM 557 O O . LEU A 1 65 ? -3.963 -0.179 6.633 1.00 96.19 65 LEU A O 1
ATOM 561 N N . SER A 1 66 ? -2.535 0.028 4.907 1.00 95.94 66 SER A N 1
ATOM 562 C CA . SER A 1 66 ? -2.916 1.408 4.592 1.00 95.94 66 SER A CA 1
ATOM 563 C C . SER A 1 66 ? -4.312 1.508 3.984 1.00 95.94 66 SER A C 1
ATOM 565 O O . SER A 1 66 ? -5.105 2.346 4.419 1.00 95.94 66 SER A O 1
ATOM 567 N N . HIS A 1 67 ? -4.658 0.608 3.059 1.00 95.31 67 HIS A N 1
ATOM 568 C CA . HIS A 1 67 ? -5.997 0.532 2.479 1.00 95.31 67 HIS A CA 1
ATOM 569 C C . HIS A 1 67 ? -7.043 0.156 3.530 1.00 95.31 67 HIS A C 1
ATOM 571 O O . HIS A 1 67 ? -8.047 0.857 3.652 1.00 95.31 67 HIS A O 1
ATOM 577 N N . TRP A 1 68 ? -6.778 -0.863 4.353 1.00 95.00 68 TRP A N 1
ATOM 578 C CA . TRP A 1 68 ? -7.670 -1.258 5.448 1.00 95.00 68 TRP A CA 1
ATOM 579 C C . TRP A 1 68 ? -7.951 -0.103 6.417 1.00 95.00 68 TRP A C 1
ATOM 581 O O . TRP A 1 68 ? -9.104 0.238 6.676 1.00 95.00 68 TRP A O 1
ATOM 591 N N . SER A 1 69 ? -6.893 0.553 6.902 1.00 93.94 69 SER A N 1
ATOM 592 C CA . SER A 1 69 ? -7.026 1.656 7.864 1.00 93.94 69 SER A CA 1
ATOM 593 C C . SER A 1 69 ? -7.797 2.845 7.273 1.00 93.94 69 SER A C 1
ATOM 595 O O . SER A 1 69 ? -8.546 3.521 7.974 1.00 93.94 69 SER A O 1
ATOM 597 N N . ARG A 1 70 ? -7.647 3.105 5.968 1.00 94.06 70 ARG A N 1
ATOM 598 C CA . ARG A 1 70 ? -8.378 4.172 5.272 1.00 94.06 70 ARG A CA 1
ATOM 599 C C . ARG A 1 70 ? -9.859 3.838 5.105 1.00 94.06 70 ARG A C 1
ATOM 601 O O . ARG A 1 70 ? -10.697 4.708 5.321 1.00 94.06 70 ARG A O 1
ATOM 608 N N . LEU A 1 71 ? -10.183 2.589 4.766 1.00 93.75 71 LEU A N 1
ATOM 609 C CA . LEU A 1 71 ? -11.567 2.115 4.675 1.00 93.75 71 LEU A CA 1
ATOM 610 C C . LEU A 1 71 ? -12.297 2.259 6.014 1.00 93.75 71 LEU A C 1
ATOM 612 O O . LEU A 1 71 ? -13.422 2.756 6.058 1.00 93.75 71 LEU A O 1
ATOM 616 N N . GLU A 1 72 ? -11.644 1.888 7.112 1.00 91.69 72 GLU A N 1
ATOM 617 C CA . GLU A 1 72 ? -12.227 2.020 8.445 1.00 91.69 72 GLU A CA 1
ATOM 618 C C . GLU A 1 72 ? -12.444 3.492 8.841 1.00 91.69 72 GLU A C 1
ATOM 620 O O . GLU A 1 72 ? -13.519 3.847 9.327 1.00 91.69 72 GLU A O 1
ATOM 625 N N . GLN A 1 73 ? -11.466 4.374 8.598 1.00 88.00 73 GLN A N 1
ATOM 626 C CA . GLN A 1 73 ? -11.628 5.811 8.858 1.00 88.00 73 GLN A CA 1
ATOM 627 C C . GLN A 1 73 ? -12.759 6.423 8.030 1.00 88.00 73 GLN A C 1
ATOM 629 O O . GLN A 1 73 ? -13.568 7.179 8.564 1.00 88.00 73 GLN A O 1
ATOM 634 N N . ASN A 1 74 ? -12.856 6.064 6.750 1.00 89.38 74 ASN A N 1
ATOM 635 C CA . ASN A 1 74 ? -13.940 6.521 5.885 1.00 89.38 74 ASN A CA 1
ATOM 636 C C . ASN A 1 74 ? -15.305 6.042 6.394 1.00 89.38 74 ASN A C 1
ATOM 638 O O . ASN A 1 74 ? -16.258 6.814 6.384 1.00 89.38 74 ASN A O 1
ATOM 642 N N . SER A 1 75 ? -15.381 4.809 6.903 1.00 88.69 75 SER A N 1
ATOM 643 C CA . SER A 1 75 ? -16.604 4.259 7.501 1.00 88.69 75 SER A CA 1
ATOM 644 C C . SER A 1 75 ? -17.020 5.031 8.759 1.00 88.69 75 SER A C 1
ATOM 646 O O . SER A 1 75 ? -18.193 5.349 8.925 1.00 88.69 75 SER A O 1
ATOM 648 N N . LYS A 1 76 ? -16.058 5.394 9.620 1.00 83.88 76 LYS 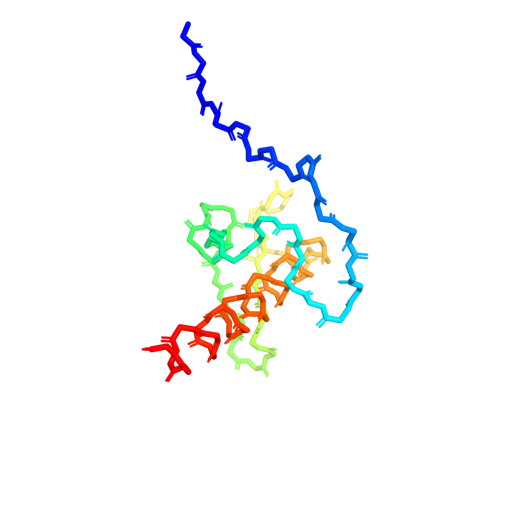A N 1
ATOM 649 C CA . LYS A 1 76 ? -16.296 6.228 10.814 1.00 83.88 76 LYS A CA 1
ATOM 650 C C . LYS A 1 76 ? -16.738 7.653 10.448 1.00 83.88 76 LYS A C 1
ATOM 652 O O . LYS A 1 76 ? -17.590 8.215 11.124 1.00 83.88 76 LYS A O 1
ATOM 657 N N . ASN A 1 77 ? -16.200 8.223 9.369 1.00 80.75 77 ASN A N 1
ATOM 658 C CA . ASN A 1 77 ? -16.561 9.566 8.904 1.00 80.75 77 ASN A CA 1
ATOM 659 C C . ASN A 1 77 ? -17.964 9.644 8.281 1.00 80.75 77 ASN A C 1
ATOM 661 O O . ASN A 1 77 ? -18.544 10.717 8.279 1.00 80.75 77 ASN A O 1
ATOM 665 N N . GLN A 1 78 ? -18.499 8.540 7.751 1.00 71.50 78 GLN A N 1
ATOM 666 C CA . GLN A 1 78 ? -19.849 8.487 7.167 1.00 71.50 78 GLN A CA 1
ATOM 667 C C . GLN A 1 78 ? -20.965 8.308 8.209 1.00 71.50 78 GLN A C 1
ATOM 669 O O . GLN A 1 78 ? -22.136 8.458 7.876 1.00 71.50 78 GLN A O 1
ATOM 674 N N . GLN A 1 79 ? -20.619 7.946 9.447 1.00 59.69 79 GLN A N 1
ATOM 675 C CA . GLN A 1 79 ? -21.570 7.765 10.552 1.00 59.69 79 GLN A CA 1
ATOM 676 C C . GLN A 1 79 ? -21.758 9.031 11.406 1.00 59.69 79 GLN A C 1
ATOM 678 O O . GLN A 1 79 ? -22.600 9.025 12.303 1.00 59.69 79 GLN A O 1
ATOM 683 N N . ASN A 1 80 ? -20.987 10.088 11.130 1.00 50.09 80 ASN A N 1
ATOM 684 C CA . ASN A 1 80 ? -21.078 11.408 11.761 1.00 50.09 80 ASN A CA 1
ATOM 685 C C . ASN A 1 80 ? -21.675 12.422 10.785 1.00 50.09 80 ASN A C 1
ATOM 687 O O . ASN A 1 80 ? -22.349 13.355 11.270 1.00 50.09 80 ASN A O 1
#